Protein AF-A0A949RG36-F1 (afdb_monomer_lite)

Foldseek 3Di:
DDLPPPPDPVVSVVVVVVVVVPDDDDDDPDPPDDPCPPPDDDPDDDPPDDDD

Radius of gyration: 19.3 Å; chains: 1; bounding box: 26×38×40 Å

Structure (mmCIF, N/CA/C/O backbone):
data_AF-A0A949RG36-F1
#
_entry.id   AF-A0A949RG36-F1
#
loop_
_atom_site.group_PDB
_atom_site.id
_atom_site.type_symbol
_atom_site.label_atom_id
_atom_site.label_alt_id
_atom_site.label_comp_id
_atom_site.label_asym_id
_atom_site.label_entity_id
_atom_site.label_seq_id
_atom_site.pdbx_PDB_ins_code
_atom_site.Cartn_x
_atom_site.Cartn_y
_atom_site.Cartn_z
_atom_site.occupancy
_atom_site.B_iso_or_equiv
_atom_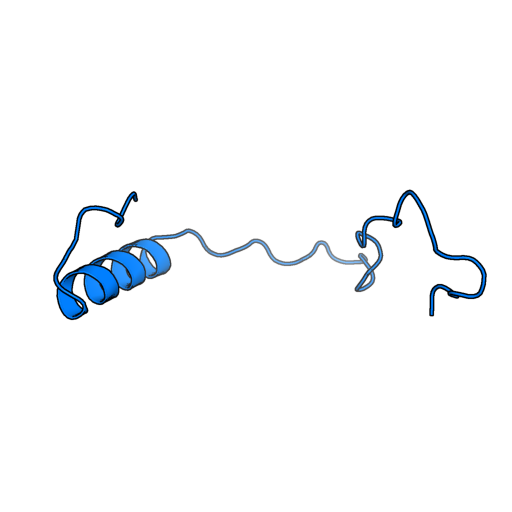site.auth_seq_id
_atom_site.auth_comp_id
_atom_site.auth_asym_id
_atom_site.auth_atom_id
_atom_site.pdbx_PDB_model_num
ATOM 1 N N . MET A 1 1 ? 5.367 -0.579 12.825 1.00 81.94 1 MET A N 1
ATOM 2 C CA . MET A 1 1 ? 4.670 -0.038 14.013 1.00 81.94 1 MET A CA 1
ATOM 3 C C . MET A 1 1 ? 3.396 -0.835 14.269 1.00 81.94 1 MET A C 1
ATOM 5 O O . MET A 1 1 ? 2.600 -0.982 13.346 1.00 81.94 1 MET A O 1
ATOM 9 N N . ASN A 1 2 ? 3.206 -1.353 15.486 1.00 83.38 2 ASN A N 1
ATOM 10 C CA . ASN A 1 2 ? 1.957 -1.997 15.899 1.00 83.38 2 ASN A CA 1
ATOM 11 C C . ASN A 1 2 ? 0.939 -0.921 16.321 1.00 83.38 2 ASN A C 1
ATOM 13 O O . ASN A 1 2 ? 1.240 -0.109 17.185 1.00 83.38 2 ASN A O 1
ATOM 17 N N . THR A 1 3 ? -0.247 -0.895 15.706 1.00 86.62 3 THR A N 1
ATOM 18 C CA . THR A 1 3 ? -1.306 0.089 16.013 1.00 86.62 3 THR A CA 1
ATOM 19 C C . THR A 1 3 ? -2.565 -0.558 16.593 1.00 86.62 3 THR A C 1
ATOM 21 O O . THR A 1 3 ? -3.643 0.025 16.488 1.00 86.62 3 THR A O 1
ATOM 24 N N . LYS A 1 4 ? -2.474 -1.801 17.086 1.00 86.56 4 LYS A N 1
ATOM 25 C CA . LYS A 1 4 ? -3.631 -2.553 17.601 1.00 86.56 4 LYS A CA 1
ATOM 26 C C . LYS A 1 4 ? -4.171 -1.983 18.917 1.00 86.56 4 LYS A C 1
ATOM 28 O O . LYS A 1 4 ? -5.362 -2.099 19.156 1.00 86.56 4 LYS A O 1
ATOM 33 N N . ASN A 1 5 ? -3.319 -1.309 19.690 1.00 90.62 5 ASN A N 1
ATOM 34 C CA . ASN A 1 5 ? -3.669 -0.752 21.001 1.00 90.62 5 ASN A CA 1
ATOM 35 C C . ASN A 1 5 ? -4.180 0.698 20.931 1.00 90.62 5 ASN A C 1
ATOM 37 O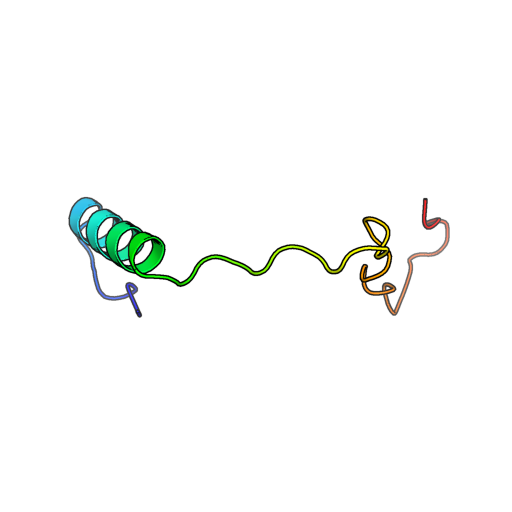 O . ASN A 1 5 ? -4.560 1.255 21.951 1.00 90.62 5 ASN A O 1
ATOM 41 N N . ILE A 1 6 ? -4.183 1.321 19.744 1.00 89.06 6 ILE A N 1
ATOM 42 C CA . ILE A 1 6 ? -4.683 2.692 19.574 1.00 89.06 6 ILE A CA 1
ATOM 43 C C . ILE A 1 6 ? -6.193 2.620 19.334 1.00 89.06 6 ILE A C 1
ATOM 45 O O . ILE A 1 6 ? -6.635 2.188 18.260 1.00 89.06 6 ILE A O 1
ATOM 49 N N . THR A 1 7 ? -6.963 3.015 20.345 1.00 88.81 7 THR A N 1
ATOM 50 C CA . THR A 1 7 ? -8.431 3.065 20.328 1.00 88.81 7 THR A CA 1
ATOM 51 C C . THR A 1 7 ? -8.935 4.251 19.512 1.00 88.81 7 THR A C 1
ATOM 53 O O . THR A 1 7 ? -9.872 4.096 18.722 1.00 88.81 7 THR A O 1
ATOM 56 N N . ASP A 1 8 ? -8.259 5.399 19.615 1.00 92.62 8 ASP A N 1
ATOM 57 C CA . ASP A 1 8 ? -8.600 6.584 18.843 1.00 92.62 8 ASP A CA 1
ATOM 58 C C . ASP A 1 8 ? -8.289 6.419 17.342 1.00 92.62 8 ASP A C 1
ATOM 60 O O . ASP A 1 8 ? -7.222 5.968 16.899 1.00 92.62 8 ASP A O 1
ATOM 64 N N . LYS A 1 9 ? -9.268 6.778 16.508 1.00 93.69 9 LYS A N 1
ATOM 65 C CA . LYS A 1 9 ? -9.187 6.575 15.057 1.00 93.69 9 LYS A CA 1
ATOM 66 C C . LYS A 1 9 ? -8.255 7.585 14.396 1.00 93.69 9 LYS A C 1
ATOM 68 O O . LYS A 1 9 ? -7.636 7.235 13.382 1.00 93.69 9 LYS A O 1
ATOM 73 N N . GLU A 1 10 ? -8.185 8.809 14.902 1.00 93.94 10 GLU A N 1
ATOM 74 C CA . GLU A 1 10 ? -7.376 9.880 14.331 1.00 93.94 10 GLU A CA 1
ATOM 75 C C . GLU A 1 10 ? -5.899 9.665 14.620 1.00 93.94 10 GLU A C 1
ATOM 77 O O . GLU A 1 10 ? -5.084 9.677 13.693 1.00 93.94 10 GLU A O 1
ATOM 82 N N . GLU A 1 11 ? -5.559 9.359 15.865 1.00 89.12 11 GLU A N 1
ATOM 83 C CA . GLU A 1 11 ? -4.215 9.017 16.316 1.00 89.12 11 GLU A CA 1
ATOM 84 C C . GLU A 1 11 ? -3.677 7.813 15.549 1.00 89.12 11 GLU A C 1
ATOM 86 O O . GLU A 1 11 ? -2.588 7.858 14.967 1.00 89.12 11 GLU A O 1
ATOM 91 N N . ARG A 1 12 ? -4.494 6.762 15.405 1.00 94.69 12 ARG A N 1
ATOM 92 C CA . ARG A 1 12 ? -4.129 5.575 14.62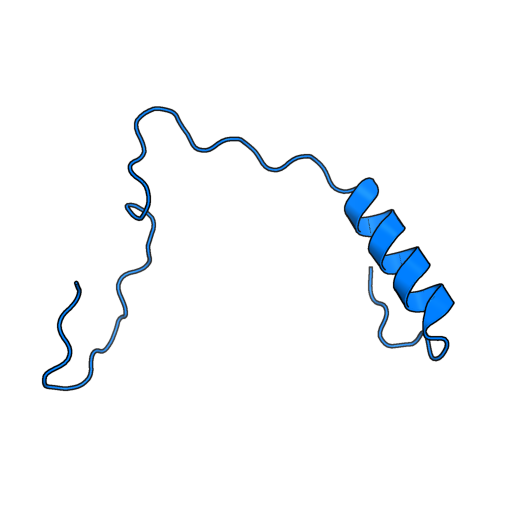6 1.00 94.69 12 ARG A CA 1
ATOM 93 C C . ARG A 1 12 ? -3.846 5.914 13.164 1.00 94.69 12 ARG A C 1
ATOM 95 O O . ARG A 1 12 ? -2.951 5.325 12.550 1.00 94.69 12 ARG A O 1
ATOM 102 N N . LYS A 1 13 ? -4.611 6.836 12.570 1.00 95.12 13 LYS A N 1
ATOM 103 C CA . LYS A 1 13 ? -4.397 7.297 11.188 1.00 95.12 13 LYS A CA 1
ATOM 104 C C .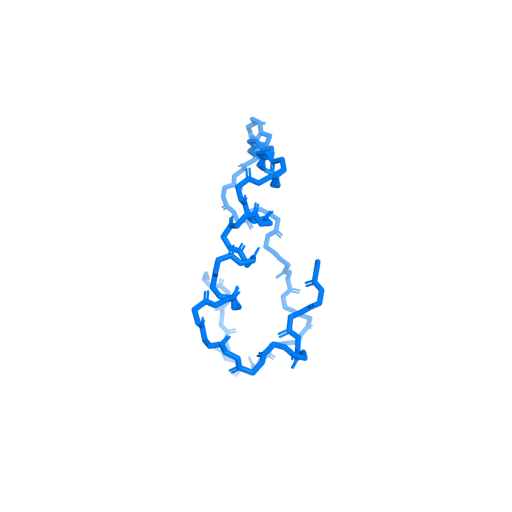 LYS A 1 13 ? -3.129 8.142 11.077 1.00 95.12 13 LYS A C 1
ATOM 106 O O . LYS A 1 13 ? -2.354 7.899 10.151 1.00 95.12 13 LYS A O 1
ATOM 111 N N . LYS A 1 14 ? -2.902 9.088 11.993 1.00 93.94 14 LYS A N 1
ATOM 112 C CA . LYS A 1 14 ? -1.701 9.941 12.038 1.00 93.94 14 LYS A CA 1
ATOM 113 C C . LYS A 1 14 ? -0.439 9.082 12.137 1.00 93.94 14 LYS A C 1
ATOM 115 O O . LYS A 1 14 ? 0.429 9.182 11.272 1.00 93.94 14 LYS A O 1
ATOM 120 N N . ALA A 1 15 ? -0.413 8.132 13.068 1.00 91.56 15 ALA A N 1
ATOM 121 C CA . ALA A 1 15 ? 0.677 7.177 13.247 1.00 91.56 15 ALA A CA 1
ATOM 122 C C . ALA A 1 15 ? 0.956 6.333 11.987 1.00 91.56 15 ALA A C 1
ATOM 124 O O . ALA A 1 15 ? 2.094 6.235 11.523 1.00 91.56 15 ALA A O 1
ATOM 125 N N . LYS A 1 16 ? -0.089 5.771 11.357 1.00 94.00 16 LYS A N 1
ATOM 126 C CA . LYS A 1 16 ? 0.058 5.011 10.100 1.00 94.00 16 LYS A CA 1
ATOM 127 C C . LYS A 1 16 ? 0.583 5.870 8.952 1.00 94.00 16 LYS A C 1
ATOM 129 O O . LYS A 1 16 ? 1.361 5.377 8.138 1.00 94.00 16 LYS A O 1
ATOM 134 N N . ARG A 1 17 ? 0.140 7.124 8.844 1.00 94.69 17 ARG A N 1
ATOM 135 C CA . ARG A 1 17 ? 0.598 8.055 7.801 1.00 94.69 17 ARG A CA 1
ATOM 136 C C . ARG A 1 17 ? 2.059 8.441 8.011 1.00 94.69 17 ARG A C 1
ATOM 138 O O . ARG A 1 17 ? 2.816 8.362 7.050 1.00 94.69 17 ARG A O 1
ATOM 145 N N . ALA A 1 18 ? 2.461 8.764 9.240 1.00 93.12 18 ALA A N 1
ATOM 146 C CA . ALA A 1 18 ? 3.853 9.052 9.583 1.00 93.12 18 ALA A CA 1
ATOM 147 C C . ALA A 1 18 ? 4.770 7.870 9.235 1.00 93.12 18 ALA A C 1
ATOM 149 O O . ALA A 1 18 ? 5.746 8.041 8.510 1.00 93.12 18 ALA A O 1
ATOM 150 N N . ALA A 1 19 ? 4.384 6.651 9.627 1.00 91.75 19 ALA A N 1
ATOM 151 C CA . ALA A 1 19 ? 5.131 5.439 9.294 1.00 91.75 19 ALA A CA 1
ATOM 152 C C . ALA A 1 19 ? 5.241 5.192 7.777 1.00 91.75 19 ALA A C 1
ATOM 154 O O . ALA A 1 19 ? 6.279 4.745 7.303 1.00 91.75 19 ALA A O 1
ATOM 155 N N . ARG A 1 20 ? 4.192 5.491 6.996 1.00 91.00 20 ARG A N 1
ATOM 156 C CA . ARG A 1 20 ? 4.236 5.384 5.525 1.00 91.00 20 ARG A CA 1
ATOM 157 C C . ARG A 1 20 ? 5.098 6.465 4.878 1.00 91.00 20 ARG A C 1
ATOM 159 O O . ARG A 1 20 ? 5.735 6.173 3.878 1.00 91.00 20 ARG A O 1
ATOM 166 N N . LYS A 1 21 ? 5.102 7.685 5.423 1.00 91.81 21 LYS A N 1
ATOM 167 C CA . LYS A 1 21 ? 5.914 8.806 4.925 1.00 91.81 21 LYS A CA 1
ATOM 168 C C . LYS A 1 21 ? 7.405 8.589 5.194 1.00 91.81 21 LYS A C 1
ATOM 170 O O . LYS A 1 21 ? 8.217 8.924 4.347 1.00 91.81 21 LYS A O 1
ATOM 175 N N . ALA A 1 22 ? 7.740 8.017 6.349 1.00 90.44 22 ALA A N 1
ATOM 176 C CA . ALA A 1 22 ? 9.112 7.674 6.721 1.00 90.44 22 ALA A CA 1
ATOM 177 C C . ALA A 1 22 ? 9.631 6.395 6.037 1.00 90.44 22 ALA A C 1
ATOM 179 O O . ALA A 1 22 ? 10.826 6.118 6.082 1.00 90.44 22 ALA A O 1
ATOM 180 N N . ALA A 1 23 ? 8.750 5.591 5.430 1.00 88.38 23 ALA A N 1
ATOM 181 C CA . ALA A 1 23 ? 9.162 4.374 4.748 1.00 88.38 23 ALA A CA 1
ATOM 182 C C . ALA A 1 23 ? 9.990 4.709 3.493 1.00 88.38 23 ALA A C 1
ATOM 184 O O . ALA A 1 23 ? 9.606 5.604 2.733 1.00 88.38 23 AL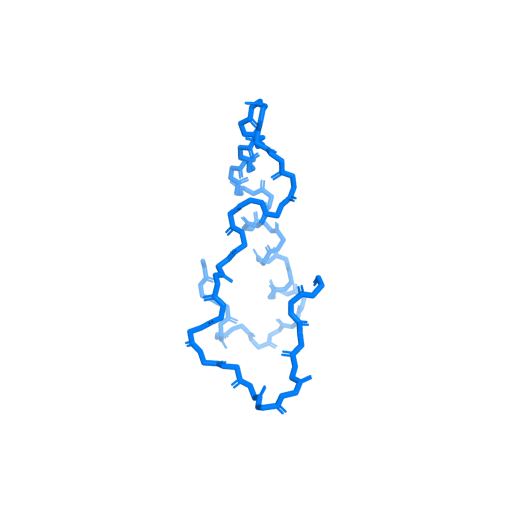A A O 1
ATOM 185 N N . PRO A 1 24 ? 11.087 3.975 3.233 1.00 89.38 24 PRO A N 1
ATOM 186 C CA . PRO A 1 24 ? 11.908 4.209 2.056 1.00 89.38 24 PRO A CA 1
ATOM 187 C C . PRO A 1 24 ? 11.103 3.977 0.775 1.00 89.38 24 PRO A C 1
ATOM 189 O O . PRO A 1 24 ? 10.205 3.127 0.714 1.00 89.38 24 PRO A O 1
ATOM 192 N N . ALA A 1 25 ? 11.444 4.737 -0.267 1.00 87.56 25 ALA A N 1
ATOM 193 C CA . ALA A 1 25 ? 10.843 4.569 -1.579 1.00 87.56 25 ALA A CA 1
ATOM 194 C C . ALA A 1 25 ? 11.032 3.126 -2.064 1.00 87.56 25 ALA A C 1
ATOM 196 O O . ALA A 1 25 ? 12.109 2.539 -1.945 1.00 87.56 25 ALA A O 1
ATOM 197 N N . LYS A 1 26 ? 9.974 2.544 -2.635 1.00 83.94 26 LYS A N 1
ATOM 198 C CA . LYS A 1 26 ? 10.087 1.225 -3.259 1.00 83.94 26 LYS A CA 1
ATOM 199 C C . LYS A 1 26 ? 11.001 1.337 -4.473 1.00 83.94 26 LYS A C 1
ATOM 201 O O . LYS A 1 26 ? 10.810 2.225 -5.304 1.00 83.94 26 LYS A O 1
ATOM 206 N N . ALA A 1 27 ? 11.946 0.408 -4.588 1.00 84.06 27 ALA A N 1
ATOM 207 C CA . ALA A 1 27 ? 12.798 0.318 -5.762 1.00 84.06 27 ALA A CA 1
ATOM 208 C C . ALA A 1 27 ? 11.947 0.221 -7.040 1.00 84.06 27 ALA A C 1
ATOM 210 O O . ALA A 1 27 ? 10.903 -0.447 -7.071 1.00 84.06 27 ALA A O 1
ATOM 211 N N . LYS A 1 28 ? 12.399 0.896 -8.103 1.00 82.25 28 LYS A N 1
ATOM 212 C CA . LYS A 1 28 ? 11.829 0.713 -9.441 1.00 82.25 28 LYS A CA 1
ATOM 213 C C . LYS A 1 28 ? 12.008 -0.753 -9.849 1.00 82.25 28 LYS A C 1
ATOM 215 O O . LYS A 1 28 ? 12.956 -1.413 -9.430 1.00 82.25 28 LYS A O 1
ATOM 220 N N . ARG A 1 29 ? 11.091 -1.271 -10.671 1.00 78.19 29 ARG A N 1
ATOM 221 C CA . ARG A 1 29 ? 11.277 -2.600 -11.275 1.00 78.19 29 ARG A CA 1
ATOM 222 C C . ARG A 1 29 ? 12.578 -2.594 -12.083 1.00 78.19 29 ARG A C 1
ATOM 224 O O . ARG A 1 29 ? 12.886 -1.579 -12.706 1.00 78.19 29 ARG A O 1
ATOM 231 N N . ALA A 1 30 ? 13.302 -3.711 -12.079 1.00 83.00 30 ALA A N 1
ATOM 232 C CA . ALA A 1 30 ? 14.487 -3.863 -12.915 1.00 83.00 30 ALA A CA 1
ATOM 233 C C . ALA A 1 30 ? 14.128 -3.653 -14.397 1.00 83.00 30 ALA A C 1
ATOM 235 O O . ALA A 1 30 ? 13.057 -4.073 -14.853 1.00 83.00 30 ALA A O 1
ATOM 236 N N . GLN A 1 31 ? 15.009 -2.970 -15.130 1.00 80.56 31 GLN A N 1
ATOM 237 C CA . GLN A 1 31 ? 14.840 -2.752 -16.565 1.00 80.56 31 GLN A CA 1
ATOM 238 C C . GLN A 1 31 ? 14.835 -4.112 -17.285 1.00 80.56 31 GLN A C 1
ATOM 240 O O . GLN A 1 31 ? 15.602 -5.002 -16.932 1.00 80.56 31 GLN A O 1
ATOM 245 N N . GLY A 1 32 ? 13.911 -4.308 -18.230 1.00 80.12 32 GLY A N 1
ATOM 246 C CA . GLY A 1 32 ? 13.746 -5.574 -18.961 1.00 80.12 32 GLY A CA 1
ATOM 247 C C . GLY A 1 32 ? 12.814 -6.610 -18.312 1.00 80.12 32 GLY A C 1
ATOM 248 O O . GLY A 1 32 ? 12.435 -7.580 -18.963 1.00 80.12 32 GLY A O 1
ATOM 249 N N . VAL A 1 33 ? 12.360 -6.410 -17.067 1.00 78.81 33 VAL A N 1
ATOM 250 C CA . VAL A 1 33 ? 11.403 -7.331 -16.428 1.00 78.81 33 VAL A CA 1
ATOM 251 C C . VAL A 1 33 ? 9.972 -7.005 -16.866 1.00 78.81 33 VAL A C 1
ATOM 253 O O . VAL A 1 33 ? 9.380 -6.010 -16.436 1.00 78.81 33 VAL A O 1
ATOM 256 N N . ALA A 1 34 ? 9.389 -7.881 -17.691 1.00 79.88 34 ALA A N 1
ATOM 257 C CA . ALA A 1 34 ? 7.995 -7.776 -18.117 1.00 79.88 34 ALA A CA 1
ATOM 258 C C . ALA A 1 34 ? 7.029 -7.739 -16.917 1.00 79.88 34 ALA A C 1
ATOM 260 O O . ALA A 1 34 ? 7.215 -8.421 -15.903 1.00 79.88 34 ALA A O 1
ATOM 261 N N . ARG A 1 35 ? 5.949 -6.957 -17.024 1.00 76.00 35 ARG A N 1
ATOM 262 C CA . ARG A 1 35 ? 4.902 -6.936 -15.992 1.00 76.00 35 ARG A CA 1
ATOM 263 C C . ARG A 1 35 ? 4.288 -8.336 -15.872 1.00 76.00 35 ARG A C 1
ATOM 265 O O . ARG A 1 35 ? 3.806 -8.884 -16.851 1.00 76.00 35 ARG A O 1
ATOM 272 N N . GLY A 1 36 ? 4.289 -8.897 -14.663 1.00 73.5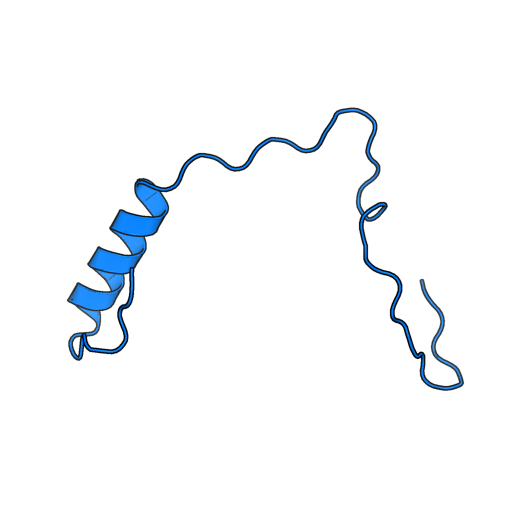6 36 GLY A N 1
ATOM 273 C CA . GLY A 1 36 ? 3.707 -10.217 -14.393 1.00 73.56 36 GLY A CA 1
ATOM 274 C C . GLY A 1 36 ? 4.666 -11.403 -14.531 1.00 73.56 36 GLY A C 1
ATOM 275 O O . GLY A 1 36 ? 4.273 -12.505 -14.165 1.00 73.56 36 GLY A O 1
ATOM 276 N N . SER A 1 37 ? 5.922 -11.202 -14.943 1.00 77.00 37 SER A N 1
ATOM 277 C CA . SER A 1 37 ? 6.932 -12.278 -14.988 1.00 77.00 37 SER A CA 1
ATOM 278 C C . SER A 1 37 ? 7.222 -12.883 -13.607 1.00 77.00 37 SER A C 1
ATOM 280 O O . SER A 1 37 ? 7.406 -14.086 -13.477 1.00 77.00 37 SER A O 1
ATOM 282 N N . MET A 1 38 ? 7.167 -12.064 -12.551 1.00 75.31 38 MET A N 1
ATOM 283 C CA . MET A 1 38 ? 7.285 -12.506 -11.154 1.00 75.31 38 MET A CA 1
ATOM 284 C C . MET A 1 38 ? 5.948 -12.966 -10.537 1.00 75.31 38 MET A C 1
ATOM 286 O O . MET A 1 38 ? 5.859 -13.171 -9.323 1.00 75.31 38 MET A O 1
ATOM 290 N N . LYS A 1 39 ? 4.867 -13.101 -11.321 1.00 80.12 39 LYS A N 1
ATOM 291 C CA . LYS A 1 39 ? 3.574 -13.576 -10.804 1.00 80.12 39 LYS A CA 1
ATOM 292 C C . LYS A 1 39 ? 3.724 -15.042 -10.405 1.00 80.12 39 LYS A C 1
ATOM 294 O O . LYS A 1 39 ? 3.950 -15.907 -11.248 1.00 80.12 39 LYS A O 1
ATOM 299 N N . LYS A 1 40 ? 3.568 -15.336 -9.112 1.00 77.75 40 LYS A N 1
ATOM 300 C CA . LYS A 1 40 ? 3.670 -16.708 -8.603 1.00 77.75 40 LYS A CA 1
ATOM 301 C C . LYS A 1 40 ? 2.674 -17.623 -9.318 1.00 77.75 40 LYS A C 1
ATOM 303 O O . LYS A 1 40 ? 1.485 -17.312 -9.445 1.00 77.75 40 LYS A O 1
ATOM 308 N N . LYS A 1 41 ? 3.156 -18.778 -9.783 1.00 75.75 41 LYS A N 1
ATOM 309 C CA . LYS A 1 41 ? 2.295 -19.812 -10.355 1.00 75.75 41 LYS A CA 1
ATOM 310 C C . LYS A 1 41 ? 1.451 -20.402 -9.222 1.00 75.75 41 LYS A C 1
ATOM 312 O O . LYS A 1 41 ? 2.000 -20.915 -8.259 1.00 75.75 41 LYS A O 1
ATOM 317 N N . VAL A 1 42 ? 0.122 -20.304 -9.339 1.00 79.38 42 VAL A N 1
ATOM 318 C CA . VAL A 1 42 ? -0.795 -21.002 -8.419 1.00 79.38 42 VAL A CA 1
ATOM 319 C C . VAL A 1 42 ? -0.425 -22.497 -8.383 1.00 79.38 42 VAL A C 1
ATOM 321 O O . VAL A 1 42 ? -0.335 -23.085 -9.466 1.00 79.38 42 VAL A O 1
ATOM 324 N N . PRO A 1 43 ? -0.180 -23.088 -7.197 1.00 79.94 43 PRO A N 1
ATOM 325 C CA . PRO A 1 43 ? 0.300 -24.466 -7.065 1.00 79.94 43 PRO A CA 1
ATOM 326 C C . PRO A 1 43 ? -0.775 -25.510 -7.397 1.00 79.94 43 PRO A C 1
ATOM 328 O O . PRO A 1 43 ? -0.457 -26.555 -7.949 1.00 79.94 43 PRO A O 1
ATOM 331 N N . LYS A 1 44 ? -2.052 -25.210 -7.128 1.00 85.81 44 LYS A N 1
ATOM 332 C CA . LYS A 1 44 ? -3.198 -26.057 -7.477 1.00 85.81 44 LYS A CA 1
ATOM 333 C C . LYS A 1 44 ? -4.264 -25.224 -8.177 1.00 85.81 44 LYS A C 1
ATOM 335 O O . LYS A 1 44 ? -4.601 -24.139 -7.716 1.00 85.81 44 LYS A O 1
ATOM 340 N N . MET A 1 45 ? -4.781 -25.727 -9.290 1.00 80.81 45 MET A N 1
ATOM 341 C CA . MET A 1 45 ? -5.800 -25.062 -10.101 1.00 80.81 45 MET A CA 1
ATOM 342 C C . MET A 1 45 ? -7.062 -25.919 -10.122 1.00 80.81 45 MET A C 1
ATOM 344 O O . MET A 1 45 ? -6.964 -27.143 -10.192 1.00 80.81 45 MET A O 1
ATOM 348 N N . ALA A 1 46 ? -8.235 -25.291 -10.033 1.00 83.94 46 ALA A N 1
ATOM 349 C CA . ALA A 1 46 ? -9.499 -26.001 -10.202 1.00 83.94 46 ALA A CA 1
ATOM 350 C C . ALA A 1 46 ? -9.626 -26.520 -11.646 1.00 83.94 46 ALA A C 1
ATOM 352 O O . ALA A 1 46 ? -9.165 -25.864 -12.587 1.00 83.94 46 ALA A O 1
ATOM 353 N N . LYS A 1 47 ? -10.252 -27.691 -11.830 1.00 82.00 47 LYS A N 1
ATOM 354 C CA . LYS A 1 47 ? -10.488 -28.269 -13.161 1.00 82.00 47 LYS A CA 1
ATOM 355 C C . LYS A 1 47 ? -11.312 -27.275 -13.991 1.00 82.00 47 LYS A C 1
ATOM 357 O O . LYS A 1 47 ? -12.374 -26.850 -13.555 1.00 82.00 47 LYS A O 1
ATOM 362 N N . GLY A 1 48 ? -10.797 -26.882 -15.156 1.00 82.38 48 GLY A N 1
ATOM 363 C CA . GLY A 1 48 ? -11.454 -25.932 -16.064 1.00 82.38 48 GLY A CA 1
ATOM 364 C C . GLY A 1 48 ? -11.008 -24.473 -15.934 1.00 82.38 48 GLY A C 1
ATOM 365 O O . GLY A 1 48 ? -11.328 -23.667 -16.806 1.00 82.38 48 GLY A O 1
ATOM 366 N N . GLN A 1 49 ? -10.218 -24.109 -14.919 1.00 80.75 49 GLN A N 1
ATOM 367 C CA . GLN A 1 49 ? -9.633 -22.770 -14.874 1.00 80.75 49 GLN A CA 1
ATOM 368 C C . GLN A 1 49 ? -8.418 -22.713 -15.815 1.00 80.75 49 GLN A C 1
ATOM 370 O O . GLN A 1 49 ? -7.587 -23.618 -15.823 1.00 80.75 49 GLN A O 1
ATOM 375 N N . ARG A 1 50 ? -8.304 -21.656 -16.627 1.00 72.44 50 ARG A N 1
ATOM 376 C CA . ARG A 1 50 ? -7.141 -21.426 -17.499 1.00 72.44 50 ARG A CA 1
ATOM 377 C C . ARG A 1 50 ? -6.412 -20.172 -17.036 1.00 72.44 50 ARG A C 1
ATOM 379 O O . ARG A 1 50 ? -7.042 -19.161 -16.734 1.00 72.44 50 ARG A O 1
ATOM 386 N N . LYS A 1 51 ? -5.080 -20.227 -16.995 1.00 63.81 51 LYS A N 1
ATOM 387 C CA . LYS A 1 51 ? -4.253 -19.032 -16.793 1.00 63.81 51 LYS A CA 1
ATOM 388 C C . LYS A 1 51 ? -4.272 -18.210 -18.072 1.00 63.81 51 LYS A C 1
ATOM 390 O O . LYS A 1 51 ? -3.499 -18.498 -18.979 1.00 63.81 51 LYS A O 1
ATOM 395 N N . ARG A 1 52 ? -5.190 -17.255 -18.154 1.00 62.81 52 ARG A N 1
ATOM 396 C CA . ARG A 1 52 ? -4.997 -16.083 -19.004 1.00 62.81 52 ARG A CA 1
ATOM 397 C C . ARG A 1 52 ? -4.220 -15.035 -18.210 1.00 62.81 52 ARG A C 1
ATOM 399 O O . ARG A 1 52 ? -4.471 -14.910 -16.985 1.00 62.81 52 ARG A O 1
#

Secondary structure (DSSP, 8-state):
---TT---HHHHHHHHHHHHHHSPPPPPPPTT--TTTTPPPPSS--TT----

Sequence (52 aa):
MNTKNITDKEERKKAKRAARKAAPAKAKRAQGVARGSMKKKVPKMAKGQRKR

pLDDT: mean 84.31, std 7.53, range [62.81, 95.12]